Protein AF-A0A009HII8-F1 (afdb_monomer_lite)

Secondary structure (DSSP, 8-state):
------TT--HHHHHHHHHHHHHHTT--HHHHHHHHHHHHTS-HHHHHHHHHHHH--

Structure (mmCIF, N/CA/C/O backbone):
data_AF-A0A009HII8-F1
#
_entry.id   AF-A0A009HII8-F1
#
loop_
_atom_site.group_PDB
_atom_site.id
_atom_site.type_symbol
_atom_site.label_atom_id
_atom_site.label_alt_id
_atom_site.label_comp_id
_atom_site.label_asym_id
_atom_site.label_entity_id
_atom_site.label_seq_id
_atom_site.pdbx_PDB_ins_code
_atom_site.Cartn_x
_atom_site.Cartn_y
_atom_site.Cartn_z
_atom_site.occupancy
_atom_site.B_iso_or_equiv
_atom_site.auth_seq_id
_atom_site.auth_comp_id
_atom_site.auth_asym_id
_atom_site.auth_atom_id
_atom_site.pdbx_PDB_model_num
ATOM 1 N N . MET A 1 1 ? -6.040 14.010 6.262 1.00 41.31 1 MET A N 1
ATOM 2 C CA . MET A 1 1 ? -5.102 14.587 5.275 1.00 41.31 1 MET A CA 1
ATOM 3 C C . MET A 1 1 ? -4.793 13.499 4.263 1.00 41.31 1 MET A C 1
ATOM 5 O O . MET A 1 1 ? -4.211 12.497 4.652 1.00 41.31 1 MET A O 1
ATOM 9 N N . ASN A 1 2 ? -5.258 13.659 3.021 1.00 48.34 2 ASN A N 1
ATOM 10 C CA . ASN A 1 2 ? -4.961 12.747 1.915 1.00 48.34 2 ASN A CA 1
ATOM 11 C C . ASN A 1 2 ? -3.502 12.955 1.507 1.00 48.34 2 ASN A C 1
ATOM 13 O O . ASN A 1 2 ? -3.155 14.058 1.090 1.00 48.34 2 ASN A O 1
ATOM 17 N N . HIS A 1 3 ? -2.650 11.942 1.670 1.00 56.38 3 HIS A N 1
ATOM 18 C CA . HIS A 1 3 ? -1.277 12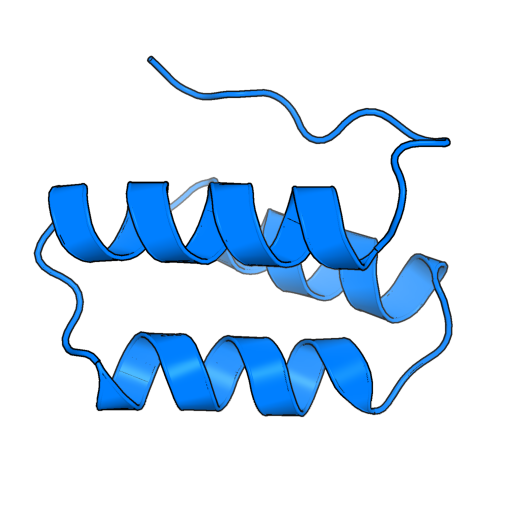.001 1.174 1.00 56.38 3 HIS A CA 1
ATOM 19 C C . HIS A 1 3 ? -1.295 11.585 -0.304 1.00 56.38 3 HIS A C 1
ATOM 21 O O . HIS A 1 3 ? -1.581 10.421 -0.593 1.00 56.38 3 HIS A O 1
ATOM 27 N N . PRO A 1 4 ? -1.072 12.506 -1.258 1.00 60.12 4 PRO A N 1
ATOM 28 C CA . PRO A 1 4 ? -1.005 12.132 -2.661 1.00 60.12 4 PRO A CA 1
ATOM 29 C C . PRO A 1 4 ? 0.196 11.206 -2.883 1.00 60.12 4 PRO A C 1
ATOM 31 O O . PRO A 1 4 ? 1.304 11.500 -2.454 1.00 60.12 4 PRO A O 1
ATOM 34 N N . ILE A 1 5 ? -0.038 10.076 -3.551 1.00 62.62 5 ILE A N 1
ATOM 35 C CA . ILE A 1 5 ? 1.003 9.107 -3.913 1.00 62.62 5 ILE A CA 1
ATOM 36 C C . ILE A 1 5 ? 1.961 9.757 -4.920 1.00 62.62 5 ILE A C 1
ATOM 38 O O . ILE A 1 5 ? 1.565 10.007 -6.071 1.00 62.62 5 ILE A O 1
ATOM 42 N N . HIS A 1 6 ? 3.204 10.017 -4.503 1.00 62.16 6 HIS A N 1
ATOM 43 C CA . HIS A 1 6 ? 4.223 10.636 -5.345 1.00 62.16 6 HIS A CA 1
ATOM 44 C C . HIS A 1 6 ? 5.028 9.570 -6.101 1.00 62.16 6 HIS A C 1
ATOM 46 O O . HIS A 1 6 ? 5.527 8.597 -5.537 1.00 62.16 6 HIS A O 1
ATOM 52 N N . PHE A 1 7 ? 5.164 9.757 -7.414 1.00 60.84 7 PHE A N 1
ATOM 53 C CA . PHE A 1 7 ? 6.029 8.918 -8.243 1.00 60.84 7 PHE A CA 1
ATOM 54 C C . PHE A 1 7 ? 7.486 9.044 -7.778 1.00 60.84 7 PHE A C 1
ATOM 56 O O . PHE A 1 7 ? 7.990 10.158 -7.659 1.00 60.84 7 PHE A O 1
ATOM 63 N N . GLY A 1 8 ? 8.154 7.914 -7.536 1.00 66.12 8 GLY A N 1
ATOM 64 C CA . GLY A 1 8 ? 9.529 7.862 -7.028 1.00 66.12 8 GLY A CA 1
ATOM 65 C C . GLY A 1 8 ? 9.643 7.586 -5.525 1.00 66.12 8 GLY A C 1
ATOM 66 O O . GLY A 1 8 ? 10.749 7.344 -5.046 1.00 66.12 8 GLY A O 1
ATOM 67 N N . GLU A 1 9 ? 8.532 7.558 -4.778 1.00 77.06 9 GLU A N 1
ATOM 68 C CA . GLU A 1 9 ? 8.542 7.074 -3.394 1.00 77.06 9 GLU A CA 1
ATOM 69 C C . GLU A 1 9 ? 8.828 5.571 -3.331 1.00 77.06 9 GLU A C 1
ATOM 71 O O . GLU A 1 9 ? 8.379 4.791 -4.179 1.00 77.06 9 GLU A O 1
ATOM 76 N N . ASN A 1 10 ? 9.563 5.164 -2.292 1.00 83.31 10 ASN A N 1
ATOM 77 C CA . ASN A 1 10 ? 9.873 3.764 -2.032 1.00 83.31 10 ASN A CA 1
ATOM 78 C C . ASN A 1 10 ? 8.564 2.957 -1.858 1.00 83.31 10 ASN A C 1
ATOM 80 O O . ASN A 1 10 ? 7.701 3.380 -1.084 1.00 83.31 10 ASN A O 1
ATOM 84 N N . PRO A 1 11 ? 8.417 1.785 -2.510 1.00 83.00 11 PRO A N 1
ATOM 85 C CA . PRO A 1 11 ? 7.244 0.919 -2.375 1.00 83.00 11 PRO A CA 1
ATOM 86 C C . PRO A 1 11 ? 6.792 0.673 -0.934 1.00 83.00 11 PRO A C 1
ATOM 88 O O . PRO A 1 11 ? 5.599 0.697 -0.650 1.00 83.00 11 PRO A O 1
ATOM 91 N N . LEU A 1 12 ? 7.736 0.492 -0.008 1.00 84.94 12 LEU A N 1
ATOM 92 C CA . LEU A 1 12 ? 7.434 0.249 1.402 1.00 84.94 12 LEU A CA 1
ATOM 93 C C . LEU A 1 12 ? 6.813 1.473 2.080 1.00 84.94 12 LEU A C 1
ATOM 95 O O . LEU A 1 12 ? 5.911 1.327 2.900 1.00 84.94 12 LEU A O 1
ATOM 99 N N . VAL A 1 13 ? 7.253 2.679 1.712 1.00 86.06 13 VAL A N 1
ATOM 100 C CA . VAL A 1 13 ? 6.680 3.934 2.223 1.00 86.06 13 VAL A CA 1
ATOM 101 C C . VAL A 1 13 ? 5.244 4.089 1.729 1.00 86.06 13 VAL A C 1
ATOM 103 O O . VAL A 1 13 ? 4.356 4.403 2.517 1.00 86.06 13 VAL A O 1
ATOM 106 N N . LEU A 1 14 ? 4.993 3.781 0.455 1.00 85.88 14 LEU A N 1
ATOM 107 C CA . LEU A 1 14 ? 3.655 3.820 -0.136 1.00 85.88 14 LEU A CA 1
ATOM 108 C C . LEU A 1 14 ? 2.691 2.838 0.537 1.00 85.88 14 LEU A C 1
ATOM 110 O O . LEU A 1 14 ? 1.572 3.214 0.886 1.00 85.88 14 LEU A O 1
ATOM 114 N N . LEU A 1 15 ? 3.136 1.601 0.768 1.00 87.38 15 LEU A N 1
ATOM 115 C CA . LEU A 1 15 ? 2.354 0.584 1.475 1.00 87.38 15 LEU A CA 1
ATOM 116 C C . LEU A 1 15 ? 2.078 0.986 2.930 1.00 87.38 15 LEU A C 1
ATOM 118 O O . LEU A 1 15 ? 0.951 0.842 3.404 1.00 87.38 15 LEU A O 1
ATOM 122 N N . ASN A 1 16 ? 3.075 1.535 3.630 1.00 88.19 16 ASN A N 1
ATOM 123 C CA . ASN A 1 16 ? 2.925 1.992 5.010 1.00 88.19 16 ASN A CA 1
ATOM 124 C C . ASN A 1 16 ? 1.946 3.172 5.127 1.00 88.19 16 ASN A C 1
ATOM 126 O O . ASN A 1 16 ? 1.091 3.192 6.017 1.00 88.19 16 ASN A O 1
ATOM 130 N N . ASN A 1 17 ? 2.034 4.132 4.203 1.00 87.50 17 ASN A N 1
ATOM 131 C CA . ASN A 1 17 ? 1.129 5.276 4.138 1.00 87.50 17 ASN A CA 1
ATOM 132 C C . ASN A 1 17 ? -0.308 4.830 3.847 1.00 87.50 17 ASN A C 1
ATOM 134 O O . ASN A 1 17 ? -1.233 5.274 4.531 1.00 87.50 17 ASN A O 1
ATOM 138 N N . PHE A 1 18 ? -0.491 3.918 2.886 1.00 87.75 18 PHE A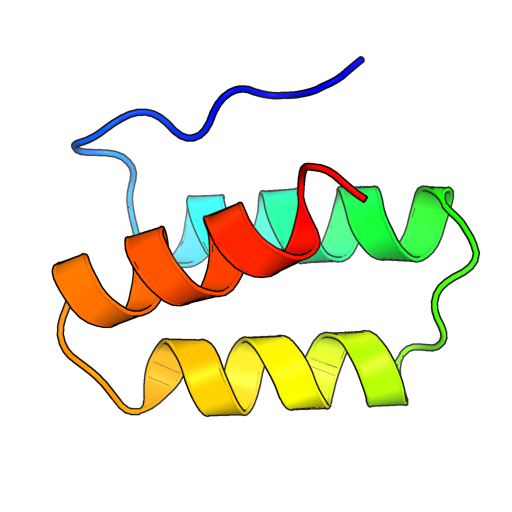 N 1
ATOM 139 C CA . PHE A 1 18 ? -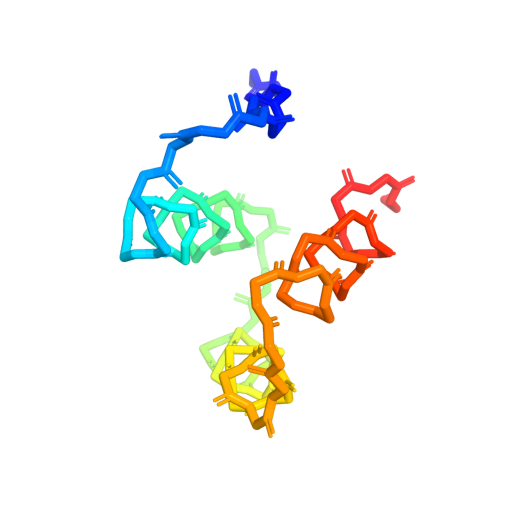1.793 3.326 2.590 1.00 87.75 18 PHE A CA 1
ATOM 140 C C . PHE A 1 18 ? -2.374 2.612 3.814 1.00 87.75 18 PHE A C 1
ATOM 142 O O . PHE A 1 18 ? -3.473 2.953 4.238 1.00 87.75 18 PHE A O 1
ATOM 149 N N . SER A 1 19 ? -1.618 1.693 4.423 1.00 89.12 19 SER A N 1
ATOM 150 C CA . SER A 1 19 ? -2.054 0.923 5.596 1.00 89.12 19 SER A CA 1
ATOM 151 C C . SER A 1 19 ? -2.486 1.835 6.745 1.00 89.12 19 SER A C 1
ATOM 153 O O . SER A 1 19 ? -3.603 1.737 7.252 1.00 89.12 19 SER A O 1
ATOM 155 N N . THR A 1 20 ? -1.645 2.815 7.085 1.00 89.94 20 THR A N 1
ATOM 156 C CA . THR A 1 20 ? -1.933 3.785 8.149 1.00 89.94 20 THR A CA 1
ATOM 157 C C . THR A 1 20 ? -3.190 4.601 7.851 1.00 89.94 20 THR A C 1
ATOM 159 O O . THR A 1 20 ? -3.971 4.893 8.757 1.00 89.94 20 THR A O 1
ATOM 162 N N . SER A 1 21 ? -3.386 5.002 6.594 1.00 87.62 21 SER A N 1
ATOM 163 C CA . SER A 1 21 ? -4.555 5.779 6.183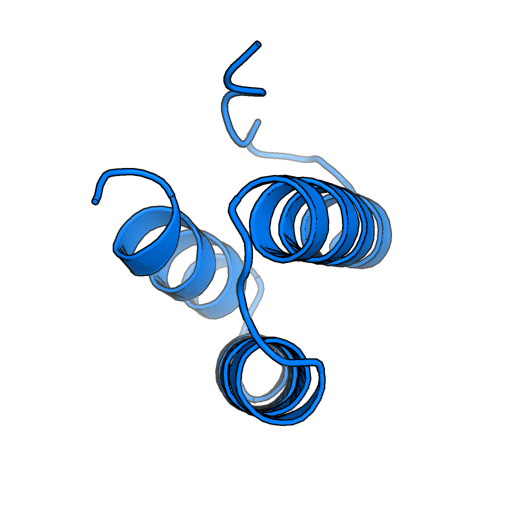 1.00 87.62 21 SER A CA 1
ATOM 164 C C . SER A 1 21 ? -5.832 4.937 6.195 1.00 87.62 21 SER A C 1
ATOM 166 O O . SER A 1 21 ? -6.830 5.371 6.762 1.00 87.62 21 SER A O 1
ATOM 168 N N . ALA A 1 22 ? -5.798 3.729 5.631 1.00 88.00 22 ALA A N 1
ATOM 169 C CA . ALA A 1 22 ? -6.939 2.822 5.557 1.00 88.00 22 ALA A CA 1
ATOM 170 C C . ALA A 1 22 ? -7.438 2.420 6.955 1.00 88.00 22 ALA A C 1
ATOM 172 O O . ALA A 1 22 ? -8.629 2.530 7.242 1.00 88.00 22 ALA A O 1
ATOM 173 N N . LEU A 1 23 ? -6.525 2.080 7.873 1.00 90.25 23 LEU A N 1
ATOM 174 C CA . LEU A 1 23 ? -6.878 1.781 9.266 1.00 90.25 23 LEU A CA 1
ATOM 175 C C . LEU A 1 23 ? -7.539 2.984 9.962 1.00 90.25 23 LEU A C 1
ATOM 177 O O . LEU A 1 23 ? -8.531 2.824 10.669 1.00 90.25 23 LEU A O 1
ATOM 181 N N . LYS A 1 24 ? -7.048 4.210 9.725 1.00 90.06 24 LYS A N 1
ATOM 182 C CA . LYS A 1 24 ? -7.673 5.440 10.254 1.00 90.06 24 LYS A CA 1
ATOM 183 C C . LYS A 1 24 ? -9.064 5.709 9.676 1.00 90.06 24 LYS A C 1
ATOM 185 O O . LYS A 1 24 ? -9.854 6.392 10.318 1.00 90.06 24 LYS A O 1
ATOM 190 N N . GLN A 1 25 ? -9.350 5.197 8.483 1.00 88.19 25 GLN A N 1
ATOM 191 C CA . GLN A 1 25 ? -10.659 5.283 7.833 1.00 88.19 25 GLN A CA 1
ATOM 192 C C . GLN A 1 25 ? -11.601 4.138 8.239 1.00 88.19 25 GLN A C 1
ATOM 194 O O . GLN A 1 25 ? -12.723 4.073 7.748 1.00 88.19 25 GLN A O 1
ATOM 199 N N . GLY A 1 26 ? -11.176 3.258 9.153 1.00 91.31 26 GLY A N 1
ATOM 200 C CA . GLY A 1 26 ? -12.006 2.182 9.693 1.00 91.31 26 GLY A CA 1
ATOM 201 C C . GLY A 1 26 ? -11.950 0.876 8.903 1.00 91.31 26 GLY A C 1
ATOM 202 O O . GLY A 1 26 ? -12.766 -0.006 9.159 1.00 91.31 26 GLY A O 1
ATOM 203 N N . TRP A 1 27 ? -11.003 0.732 7.972 1.00 92.56 27 TRP A N 1
ATOM 204 C CA . TRP A 1 27 ? -10.780 -0.541 7.290 1.00 92.56 27 TRP A CA 1
ATOM 205 C C . TRP A 1 27 ? -10.287 -1.590 8.285 1.00 92.56 27 TRP A C 1
ATOM 207 O O . TRP A 1 27 ? -9.492 -1.296 9.183 1.00 92.56 27 TRP A O 1
ATOM 217 N N . SER A 1 28 ? -10.720 -2.832 8.102 1.00 94.94 28 SER A N 1
ATOM 218 C CA . SER A 1 28 ? -10.186 -3.961 8.851 1.00 94.94 28 SER A CA 1
ATOM 219 C C . SER A 1 28 ? -8.772 -4.307 8.388 1.00 94.94 28 SER A C 1
ATOM 221 O O . SER A 1 28 ? -8.379 -4.082 7.240 1.00 94.94 28 SER A O 1
ATOM 223 N N . GLN A 1 29 ? -7.999 -4.926 9.278 1.00 91.25 29 GLN A N 1
ATOM 224 C CA . GLN A 1 29 ? -6.644 -5.358 8.949 1.00 91.25 29 GLN A CA 1
ATOM 225 C C . GLN A 1 29 ? -6.613 -6.353 7.774 1.00 91.25 29 GLN A C 1
ATOM 227 O O . GLN A 1 29 ? -5.726 -6.269 6.930 1.00 91.25 29 GLN A O 1
ATOM 232 N N . ALA A 1 30 ? -7.624 -7.219 7.657 1.00 93.56 30 ALA A N 1
ATOM 233 C CA . ALA A 1 30 ? -7.748 -8.162 6.546 1.00 93.56 30 ALA A CA 1
ATOM 234 C C . ALA A 1 30 ? -7.961 -7.462 5.189 1.00 93.56 30 ALA A C 1
ATOM 236 O O . ALA A 1 30 ? -7.379 -7.869 4.182 1.00 93.56 30 ALA A O 1
ATOM 237 N N . GLU A 1 31 ? -8.758 -6.387 5.148 1.00 90.00 31 GLU A N 1
ATOM 238 C CA . GLU A 1 31 ? -8.959 -5.592 3.927 1.00 90.00 31 GLU A CA 1
ATOM 239 C C . GLU A 1 31 ? -7.661 -4.903 3.498 1.00 90.00 31 GLU A C 1
ATOM 241 O O . GLU A 1 31 ? -7.301 -4.920 2.319 1.00 90.00 31 GLU A O 1
ATOM 246 N N . VAL A 1 32 ? -6.915 -4.360 4.463 1.00 90.31 32 VAL A N 1
ATOM 247 C CA . VAL A 1 32 ? -5.614 -3.731 4.211 1.00 90.31 32 VAL A CA 1
ATOM 248 C C . VAL A 1 32 ? -4.605 -4.747 3.674 1.00 90.31 32 VAL A C 1
ATOM 250 O O . VAL A 1 32 ? -3.982 -4.504 2.640 1.00 90.31 32 VAL A O 1
ATOM 253 N N . GLU A 1 33 ? -4.470 -5.904 4.323 1.00 91.12 33 GLU A N 1
ATOM 254 C CA . GLU A 1 33 ? -3.559 -6.974 3.899 1.00 91.12 33 GLU A CA 1
ATOM 255 C C . GLU A 1 33 ? -3.905 -7.502 2.504 1.00 91.12 33 GLU A C 1
ATOM 257 O O . GLU A 1 33 ? -3.007 -7.708 1.684 1.00 91.12 33 GLU A O 1
ATOM 262 N N . SER A 1 34 ? -5.196 -7.637 2.180 1.00 91.56 34 SER A N 1
ATOM 263 C CA . SER A 1 34 ? -5.636 -8.035 0.842 1.00 91.56 34 SER A CA 1
ATOM 264 C C . SER A 1 34 ? -5.194 -7.041 -0.236 1.00 91.56 34 SER A C 1
ATOM 266 O O . SER A 1 34 ? -4.786 -7.461 -1.324 1.00 91.56 34 SER A O 1
ATOM 268 N N . VAL A 1 35 ? -5.274 -5.733 0.030 1.00 88.12 35 VAL A N 1
ATOM 269 C CA . VAL A 1 35 ? -4.835 -4.709 -0.930 1.00 88.12 35 VAL A CA 1
ATOM 270 C C . VAL A 1 35 ? -3.314 -4.694 -1.051 1.00 88.12 35 VAL A C 1
ATOM 272 O O . VAL A 1 35 ? -2.805 -4.641 -2.169 1.00 88.12 35 VAL A O 1
ATOM 275 N N . ILE A 1 36 ? -2.582 -4.814 0.060 1.00 87.69 36 ILE A N 1
ATOM 276 C CA . ILE A 1 36 ? -1.113 -4.891 0.055 1.00 87.69 36 ILE A CA 1
ATOM 277 C C . ILE A 1 36 ? -0.636 -6.114 -0.731 1.00 87.69 36 ILE A C 1
ATOM 279 O O . ILE A 1 36 ? 0.251 -5.984 -1.575 1.00 87.69 36 ILE A O 1
ATOM 283 N N . ALA A 1 37 ? -1.235 -7.286 -0.506 1.00 88.00 37 ALA A N 1
ATOM 284 C CA . ALA A 1 37 ? -0.887 -8.513 -1.215 1.00 88.00 37 ALA A CA 1
ATOM 285 C C . ALA A 1 37 ? -1.099 -8.357 -2.727 1.00 88.00 37 ALA A C 1
ATOM 287 O O . ALA A 1 37 ? -0.211 -8.679 -3.513 1.00 88.00 37 ALA A O 1
ATOM 288 N N . LYS A 1 38 ? -2.232 -7.775 -3.137 1.00 86.00 38 LYS A N 1
ATOM 289 C CA . LYS A 1 38 ? -2.533 -7.496 -4.548 1.00 86.00 38 LYS A CA 1
ATOM 290 C C . LYS A 1 38 ? -1.572 -6.474 -5.158 1.00 86.00 38 LYS A C 1
ATOM 292 O O . LYS A 1 38 ? -1.130 -6.643 -6.290 1.00 86.00 38 LYS A O 1
ATOM 297 N N . ALA A 1 39 ? -1.226 -5.430 -4.408 1.00 83.56 39 ALA A N 1
ATOM 298 C CA . ALA A 1 39 ? -0.330 -4.375 -4.866 1.00 83.56 39 ALA A CA 1
ATOM 299 C C . ALA A 1 39 ? 1.136 -4.848 -4.959 1.00 83.56 39 ALA A C 1
ATOM 301 O O . ALA A 1 39 ? 1.883 -4.351 -5.797 1.00 83.56 39 ALA A O 1
ATOM 302 N N . SER A 1 40 ? 1.528 -5.833 -4.144 1.00 78.38 40 SER A N 1
ATOM 303 C CA . SER A 1 40 ? 2.887 -6.399 -4.094 1.00 78.38 40 SER A CA 1
ATOM 304 C C . SER A 1 40 ? 3.155 -7.486 -5.146 1.00 78.38 40 SER A C 1
ATOM 306 O O . SER A 1 40 ? 4.297 -7.902 -5.310 1.00 78.38 40 SER A O 1
ATOM 308 N N . GLN A 1 41 ? 2.127 -7.965 -5.856 1.00 81.56 41 GLN A N 1
ATOM 309 C CA . GLN A 1 41 ? 2.263 -8.995 -6.900 1.00 81.56 41 GLN A CA 1
ATOM 310 C C . GLN A 1 41 ? 2.746 -8.452 -8.253 1.00 81.56 41 GLN A C 1
ATOM 312 O O . GLN A 1 41 ? 3.099 -9.239 -9.130 1.00 81.56 41 GLN A O 1
ATOM 317 N N . GLY A 1 42 ? 2.731 -7.134 -8.454 1.00 75.31 42 GLY A N 1
ATOM 318 C CA . GLY A 1 42 ? 3.099 -6.511 -9.723 1.00 75.31 42 GLY A CA 1
ATOM 319 C C . GLY A 1 42 ? 4.351 -5.642 -9.638 1.00 75.31 42 GLY A C 1
ATOM 320 O O . GLY A 1 42 ? 4.980 -5.506 -8.591 1.00 75.31 42 GLY A O 1
ATOM 321 N N . ASP A 1 43 ? 4.711 -5.037 -10.769 1.00 80.69 43 ASP A N 1
ATOM 322 C CA . ASP A 1 43 ? 5.774 -4.038 -10.816 1.00 80.69 43 ASP A CA 1
ATOM 323 C C . ASP A 1 43 ? 5.377 -2.742 -10.079 1.00 80.69 43 ASP A C 1
ATOM 325 O O . ASP A 1 43 ? 4.246 -2.557 -9.619 1.00 80.69 43 ASP A O 1
ATOM 329 N N . TYR A 1 44 ? 6.317 -1.803 -9.978 1.00 76.75 44 TYR A N 1
ATOM 330 C CA . TYR A 1 44 ? 6.077 -0.510 -9.335 1.00 76.75 44 TYR A CA 1
ATOM 331 C C . TYR A 1 44 ? 4.834 0.217 -9.881 1.00 76.75 44 TYR A C 1
ATOM 333 O O . TYR A 1 44 ? 4.109 0.875 -9.136 1.00 76.75 44 TYR A O 1
ATOM 341 N N . MET A 1 45 ? 4.536 0.074 -11.174 1.00 81.31 45 MET A N 1
ATOM 342 C CA . MET A 1 45 ? 3.371 0.707 -11.789 1.00 81.31 45 MET A CA 1
ATOM 343 C C . MET A 1 45 ? 2.066 0.034 -11.358 1.00 81.31 45 MET A C 1
ATOM 345 O O . MET A 1 45 ? 1.065 0.721 -11.133 1.00 81.31 45 MET A O 1
ATOM 349 N N . ALA A 1 46 ? 2.066 -1.290 -11.214 1.00 83.81 46 ALA A N 1
ATOM 350 C CA . ALA A 1 46 ? 0.943 -2.049 -10.677 1.00 83.81 46 ALA A CA 1
ATOM 351 C C . ALA A 1 46 ? 0.662 -1.705 -9.205 1.00 83.81 46 ALA A C 1
ATOM 353 O O . ALA A 1 46 ? -0.505 -1.533 -8.841 1.00 83.81 46 ALA A O 1
ATOM 354 N N . LEU A 1 47 ? 1.706 -1.506 -8.391 1.00 83.44 47 LEU A N 1
ATOM 355 C CA . LEU A 1 47 ? 1.596 -1.006 -7.016 1.00 83.44 47 LEU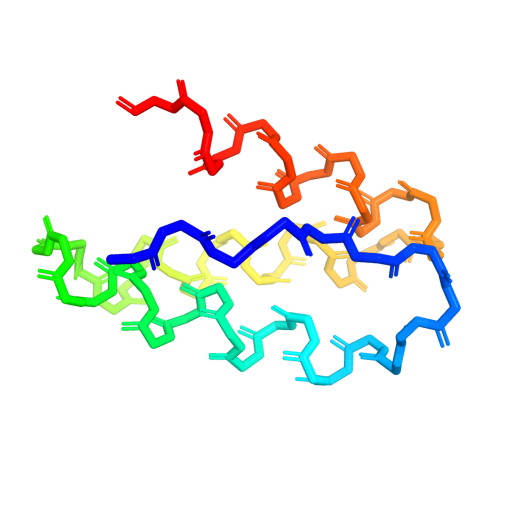 A CA 1
ATOM 356 C C . LEU A 1 47 ? 0.873 0.351 -6.988 1.00 83.44 47 LEU A C 1
ATOM 358 O O . LEU A 1 47 ? -0.167 0.489 -6.345 1.00 83.44 47 LEU A O 1
ATOM 362 N N . ILE A 1 48 ? 1.378 1.339 -7.737 1.00 83.31 48 ILE A N 1
ATOM 363 C CA . ILE A 1 48 ? 0.811 2.697 -7.778 1.00 83.31 48 ILE A CA 1
ATOM 364 C C . ILE A 1 48 ? -0.648 2.679 -8.252 1.00 83.31 48 ILE A C 1
ATOM 366 O O . ILE A 1 48 ? -1.498 3.353 -7.666 1.00 83.31 48 ILE A O 1
ATOM 370 N N . ARG A 1 49 ? -0.960 1.908 -9.303 1.00 85.62 49 ARG A N 1
ATOM 371 C CA . ARG A 1 49 ? -2.333 1.770 -9.819 1.00 85.62 49 ARG A CA 1
ATOM 372 C C . ARG A 1 49 ? -3.271 1.167 -8.782 1.00 85.62 49 ARG A C 1
ATOM 374 O O . ARG A 1 49 ? -4.366 1.691 -8.593 1.00 85.62 49 ARG A O 1
ATOM 381 N N . THR A 1 50 ? -2.835 0.101 -8.116 1.00 84.75 50 THR A N 1
ATOM 382 C CA . THR A 1 50 ? -3.639 -0.588 -7.104 1.00 84.75 50 THR A CA 1
ATOM 383 C C . THR A 1 50 ? -3.931 0.347 -5.939 1.00 84.75 50 THR A C 1
ATOM 385 O O . THR A 1 50 ? -5.093 0.559 -5.621 1.00 84.75 50 THR A O 1
ATOM 388 N N . LEU A 1 51 ? -2.912 0.993 -5.366 1.00 83.75 51 LEU A N 1
ATOM 389 C CA . LEU A 1 51 ? -3.105 1.903 -4.236 1.00 83.75 51 LEU A CA 1
ATOM 390 C C . LEU A 1 51 ? -4.018 3.086 -4.591 1.00 83.75 51 LEU A C 1
ATOM 392 O O . LEU A 1 51 ? -4.931 3.401 -3.832 1.00 83.75 51 LEU A O 1
ATOM 396 N N . ARG A 1 52 ? -3.849 3.703 -5.771 1.00 82.50 52 ARG A N 1
ATOM 397 C CA . ARG A 1 52 ? -4.727 4.799 -6.224 1.00 82.50 52 ARG A CA 1
ATOM 398 C C . ARG A 1 52 ? -6.191 4.377 -6.327 1.00 82.50 52 ARG A C 1
ATOM 400 O O . ARG A 1 52 ? -7.048 5.149 -5.916 1.00 82.50 52 ARG A O 1
ATOM 407 N N . ALA A 1 53 ? -6.478 3.171 -6.814 1.00 83.00 53 ALA A N 1
ATOM 408 C CA . ALA A 1 53 ? -7.853 2.674 -6.902 1.00 83.00 53 ALA A CA 1
ATOM 409 C C . ALA A 1 53 ? -8.561 2.618 -5.534 1.00 83.00 53 ALA A C 1
ATOM 411 O O . ALA A 1 53 ? -9.777 2.756 -5.479 1.00 83.00 53 ALA A O 1
ATOM 412 N N . TYR A 1 54 ? -7.802 2.468 -4.445 1.00 76.75 54 TYR A N 1
ATOM 413 C CA . TYR A 1 54 ? -8.321 2.381 -3.078 1.00 76.75 54 TYR A CA 1
ATOM 414 C C . TYR A 1 54 ? -8.120 3.658 -2.242 1.00 76.75 54 TYR A C 1
ATOM 416 O O . TYR A 1 54 ? -8.524 3.688 -1.088 1.00 76.75 54 TYR A O 1
ATOM 424 N N . THR A 1 55 ? -7.499 4.708 -2.795 1.00 67.69 55 THR A N 1
ATOM 425 C CA . THR A 1 55 ? -7.234 5.976 -2.075 1.00 67.69 55 THR A CA 1
ATOM 426 C C . THR A 1 55 ? -8.229 7.094 -2.444 1.00 67.69 55 THR A C 1
ATOM 428 O O . THR A 1 55 ? -8.244 8.131 -1.789 1.00 67.69 55 THR A O 1
ATOM 431 N N . PHE A 1 56 ? -9.048 6.917 -3.491 1.00 56.12 56 PHE A N 1
ATOM 432 C CA . PHE A 1 56 ? -10.025 7.912 -3.983 1.00 56.12 56 PHE A CA 1
ATOM 433 C C . PHE A 1 56 ? -11.503 7.529 -3.761 1.00 56.12 56 PHE A C 1
ATOM 435 O O . PHE A 1 56 ? -12.384 8.188 -4.315 1.00 56.12 56 PHE A O 1
ATOM 442 N N . LEU A 1 57 ? -11.770 6.476 -2.988 1.00 44.41 57 LEU A N 1
ATOM 443 C CA . LEU A 1 57 ? -13.100 6.148 -2.456 1.00 44.41 57 LEU A CA 1
ATOM 444 C C . LEU A 1 57 ? -13.261 6.784 -1.074 1.00 44.41 57 LEU A C 1
ATOM 446 O O . LEU A 1 57 ? -14.393 7.216 -0.772 1.00 44.41 57 LEU A O 1
#

Radius of gyration: 10.32 Å; chains: 1; bounding box: 23×24×22 Å

Sequence (57 aa):
MNHPIHFGENPLVLLNNFSTSALKQGWSQAEVESVIAKASQGDYMALIRTLRAYTFL

Foldseek 3Di:
DQDPDDPPDDLVVLLVVLQVVCVVVVDDPVVSVVLNVQLVVDPPVSVNVSSVVVRPD

pLDDT: mean 80.37, std 12.74, range [41.31, 94.94]

=== Feature glossary ===
A reading guide for the features in this record.

Start from the sequence.

  · Sequence gives the chain of amino acids in standard one-letter code (A=alanine, C=cysteine, …, Y=tyrosine), read N→C. It is the only feature that is directly encoded by the gene; all structural features are derived from the folded form of this sequence.

Fold it, and you get atomic coordinates and the backbone conformation that goes with them.

  · The mmCIF table is the protein's shape written out atom by atom. For each backbone N, Cα, C, and carbonyl O, it records an (x, y, z) coordinate triple in Å plus the residue type, chain letter, and residue number.

  · Backbone dihedral angles. Every residue except chain termini has a φ (preceding-C → N → Cα → C) and a ψ (N → Cα → C → next-N). They are reported in degrees following the IUPAC sign convention. Secondary structure is essentially a statement about which (φ, ψ) basin each residue occupies.

  · DSSP 8-state secondary structure assigns each residue one of H (α-helix), G (3₁₀-helix), I (π-helix), E (extended β-strand), B (isolated β-bridge), T (hydrogen-bonded turn), S (bend), or '-' (coil). The assignment is computed from backbone hydrogen-bond geometry via the Kabsch–Sander algorithm.

  · P-SEA three-state annotation labels each residue as helix, strand, or coil based purely on the geometry of the Cα trace. It serves as a fallback when the full backbone (and thus DSSP) is unavailable.

Summarize the fold with a handful of shape descriptors and a per-residue structural alphabet.

  · Radius of gyration (Rg) is the root-mean-square distance of Cα atoms from their centroid — a single number for overall size and compactness. A globular domain of N residues has Rg ≈ 2.2·N^0.38 Å; an extended or disordered chain has a much larger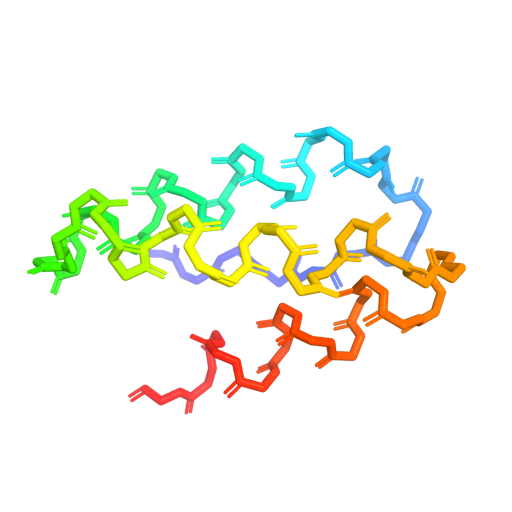 Rg. The Cα contact count is the number of residue pairs whose Cα atoms are within 8 Å and are more than four positions apart in sequence — a standard proxy for tertiary packing density. The bounding box is the smallest axis-aligned box enclosing all Cα atoms.

  · Foldseek's 3Di representation compresses backbone geometry into a per-residue letter drawn from a learned twenty-state alphabet. It captures the tertiary interaction pattern around each residue — which residues are packed against it in space, regardless of where they are in sequence.

  · Accessible surface area quantifies burial. A residue with SASA near zero is packed into the hydrophobic core; one with SASA >100 Å² sits on the surface. Computed here via the Shrake–Rupley numerical algorithm with a 1.4 Å probe.

Ask how reliable the model is.

  · For AlphaFold models, the B-factor field carries pLDDT — the model's own estimate of local accuracy on a 0–100 scale. Regions with pLDDT<50 should be treated as essentially unmodeled; they often correspond to intrinsically disordered segments.

  · For experimental (PDB) structures, the B-factor (temperature factor) quantifies the positional spread of each atom in the crystal — a combination of thermal vibration and static disorder — in units of Å². High B-factors mark flexible loops or poorly resolved regions; low B-factors mark the rigid, well-ordered core.

  · PAE(i, j) answers: if I align the predicted and true structures on residue i, how far off (in Å) do I expect residue j to be? A block-diagonal PAE matrix with low values on the blocks and high values off-diagonal is the signature of a multi-domain protein with confidently predicted domains but uncertain inter-domain orientation.

Place it in context: what it resembles, what it is annotated as, and how it looks.

  · Structural nearest neighbors (via Foldseek easy-search vs the PDB). Reported per hit: target PDB id, E-value, and alignment TM-score. A TM-score above ~0.5 is the conventional threshold for 'same fold'.

  · Functional annotations link the protein to curated databases. InterPro entries identify conserved domains and families by matching the sequence against member-database signatures (Pfam, PROSITE, CDD, …). Gene Ontology (GO) terms describe molecular function, biological process, and cellular component in a controlled vocabulary. CATH places the structure in a hierarchical fold classification (Class/Architecture/Topology/Homologous-superfamily). The organism is the source species.

  · Plot images: a contact map (which residues are close in 3D, as an N×N binary image), a Ramachandran scatter (backbone torsion angles, revealing secondary-structure composition at a glance), and — for AlphaFold structures — a PAE heatmap (pairwise prediction confidence).

  · Structure images are PyMOL renders from six orthogonal camera directions. Cartoon representation draws helices as coils and strands as arrows; sticks shows the backbone as bonds; surface shows the solvent-excluded envelope. Rainbow coloring maps sequence position to hue (blue→red, N→C); chain coloring assigns a distinct color per polypeptide.